Protein AF-A0A958NF93-F1 (afdb_monomer_lite)

Sequence (129 aa):
MGKLIRYLLSDLLRNRIIIASFLLFSLTGWGLFLLESNPEKIIIIMLQLTLLALPLLTMVFGSIYYYNSMDFIVLILSQPIRRTTVIRSFYISLTVAFMLCYLLGIGLPLLSFYPGLASAVLLLSGLFL

Structure (mmCIF, N/CA/C/O backbone):
data_AF-A0A958NF93-F1
#
_entry.id   AF-A0A958NF93-F1
#
loop_
_atom_site.group_PDB
_atom_site.id
_atom_site.type_symbol
_atom_site.label_atom_id
_atom_site.label_alt_id
_atom_site.label_comp_id
_atom_site.label_asym_id
_atom_site.label_entity_id
_atom_site.label_seq_id
_atom_site.pdbx_PDB_ins_code
_atom_site.Cartn_x
_atom_site.Cartn_y
_atom_site.Cartn_z
_atom_site.occupancy
_atom_site.B_iso_or_equiv
_atom_site.auth_seq_id
_atom_site.auth_comp_id
_atom_site.auth_asym_id
_atom_site.auth_atom_id
_atom_site.pdbx_PDB_model_num
ATOM 1 N N . MET A 1 1 ? -17.365 -2.956 11.374 1.00 65.88 1 MET A N 1
ATOM 2 C CA . MET A 1 1 ? -15.949 -3.107 10.965 1.00 65.88 1 MET A CA 1
ATOM 3 C C . MET A 1 1 ? -15.592 -2.107 9.867 1.00 65.88 1 MET A C 1
ATOM 5 O O . MET A 1 1 ? -14.777 -1.236 10.123 1.00 65.88 1 MET A O 1
ATOM 9 N N . GLY A 1 2 ? -16.262 -2.135 8.704 1.00 76.06 2 GLY A N 1
ATOM 10 C CA . GLY A 1 2 ? -15.903 -1.289 7.549 1.00 76.06 2 GLY A CA 1
ATOM 11 C C . GLY A 1 2 ? -15.883 0.228 7.787 1.00 76.06 2 GLY A C 1
ATOM 12 O O . GLY A 1 2 ? -15.010 0.905 7.257 1.00 76.06 2 GLY A O 1
ATOM 13 N N . LYS A 1 3 ? -16.773 0.772 8.633 1.00 81.75 3 LYS A N 1
ATOM 14 C CA . LYS A 1 3 ? -16.736 2.204 8.991 1.00 81.75 3 LYS A CA 1
ATOM 15 C C . LYS A 1 3 ? -15.424 2.582 9.691 1.00 81.75 3 LYS A C 1
ATOM 17 O O . LYS A 1 3 ? -14.804 3.560 9.304 1.00 81.75 3 LYS A O 1
ATOM 22 N N . LEU A 1 4 ? -14.982 1.779 10.663 1.00 85.56 4 LEU A N 1
ATOM 23 C CA . LEU A 1 4 ? -13.765 2.041 11.441 1.00 85.56 4 LEU A CA 1
ATOM 24 C C . LEU A 1 4 ? -12.510 1.956 10.563 1.00 85.56 4 LEU A C 1
ATOM 26 O O . LEU A 1 4 ? -11.667 2.840 10.629 1.00 85.56 4 LEU A O 1
ATOM 30 N N . ILE A 1 5 ? -12.449 0.956 9.676 1.00 86.25 5 ILE A N 1
ATOM 31 C CA . ILE A 1 5 ? -11.380 0.822 8.673 1.00 86.25 5 ILE A CA 1
ATOM 32 C C . ILE A 1 5 ? -11.357 2.039 7.747 1.00 86.25 5 ILE A C 1
ATOM 34 O O . ILE A 1 5 ? -10.306 2.620 7.534 1.00 86.25 5 ILE A O 1
ATOM 38 N N . ARG A 1 6 ? -12.510 2.473 7.223 1.00 86.44 6 ARG A N 1
ATOM 39 C CA . ARG A 1 6 ? -12.575 3.637 6.326 1.00 86.44 6 ARG A CA 1
ATOM 40 C C . ARG A 1 6 ? -12.069 4.915 6.997 1.00 86.44 6 ARG A C 1
ATOM 42 O O . ARG A 1 6 ? -11.365 5.686 6.352 1.00 86.44 6 ARG A O 1
ATOM 49 N N . TYR A 1 7 ? -12.424 5.139 8.262 1.00 86.50 7 TYR A N 1
ATOM 50 C CA . TYR A 1 7 ? -11.932 6.295 9.013 1.00 86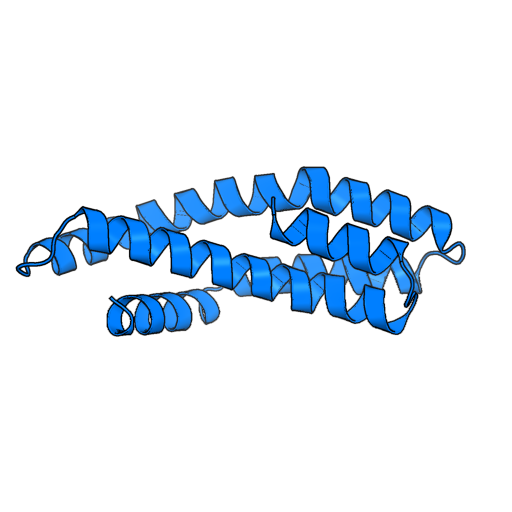.50 7 TYR A CA 1
ATOM 51 C C . TYR A 1 7 ? -10.426 6.210 9.259 1.00 86.50 7 TYR A C 1
ATOM 53 O O . TYR A 1 7 ? -9.721 7.154 8.919 1.00 86.50 7 TYR A O 1
ATOM 61 N N . LEU A 1 8 ? -9.932 5.072 9.756 1.00 86.31 8 LEU A N 1
ATOM 62 C CA . LEU A 1 8 ? -8.500 4.849 9.982 1.00 86.31 8 LEU A CA 1
ATOM 63 C C . LEU A 1 8 ? -7.683 4.983 8.696 1.00 86.31 8 LEU A C 1
ATOM 65 O O . LEU A 1 8 ? -6.634 5.606 8.698 1.00 86.31 8 LEU A O 1
ATOM 69 N N . LEU A 1 9 ? -8.171 4.441 7.583 1.00 87.81 9 LEU A N 1
ATOM 70 C CA . LEU A 1 9 ? -7.499 4.512 6.288 1.00 87.81 9 LEU A CA 1
ATOM 71 C C . LEU A 1 9 ? -7.469 5.952 5.757 1.00 87.81 9 LEU A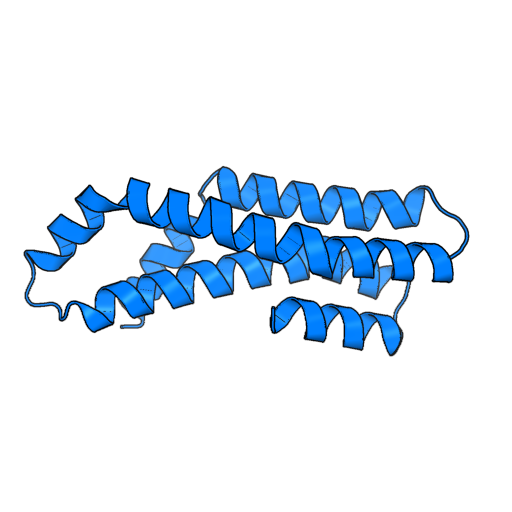 C 1
ATOM 73 O O . LEU A 1 9 ? -6.437 6.410 5.276 1.00 87.81 9 LEU A O 1
ATOM 77 N N . SER A 1 10 ? -8.573 6.696 5.887 1.00 86.44 10 SER A N 1
ATOM 78 C CA . SER A 1 10 ? -8.609 8.113 5.506 1.00 86.44 10 SER A CA 1
ATOM 79 C C . SER A 1 10 ? -7.702 8.984 6.377 1.00 86.44 10 SER A C 1
ATOM 81 O O . SER A 1 10 ? -7.191 9.991 5.886 1.00 86.44 10 SER A O 1
ATOM 83 N N . ASP A 1 11 ? -7.537 8.629 7.649 1.00 85.31 11 ASP A N 1
ATOM 84 C CA . ASP A 1 11 ? -6.598 9.280 8.562 1.00 85.31 11 ASP A CA 1
ATOM 85 C C . ASP A 1 11 ? -5.146 8.949 8.177 1.00 85.31 11 ASP A C 1
ATOM 87 O O . ASP A 1 11 ? -4.335 9.851 7.959 1.00 85.31 11 ASP A O 1
ATOM 91 N N . LEU A 1 12 ? -4.850 7.665 7.941 1.00 86.38 12 LEU A N 1
ATOM 92 C CA . LEU A 1 12 ? -3.550 7.179 7.474 1.00 86.38 12 LEU A CA 1
ATOM 93 C C . LEU A 1 12 ? -3.086 7.889 6.200 1.00 86.38 12 LEU A C 1
ATOM 95 O O . LEU A 1 12 ? -1.951 8.349 6.133 1.00 86.38 12 LEU A O 1
ATOM 99 N N . LEU A 1 13 ? -3.947 8.000 5.187 1.00 83.69 13 LEU A N 1
ATOM 100 C CA . LEU A 1 13 ? -3.576 8.606 3.903 1.00 83.69 13 LEU A CA 1
ATOM 101 C C . LEU A 1 13 ? -3.226 10.099 4.016 1.00 83.69 13 LEU A C 1
ATOM 103 O O . LEU A 1 13 ? -2.541 10.632 3.147 1.00 83.69 13 LEU A O 1
ATOM 107 N N . ARG A 1 14 ? -3.669 10.779 5.079 1.00 85.31 14 ARG A N 1
ATOM 108 C CA . ARG A 1 14 ? -3.286 12.168 5.382 1.00 85.31 14 ARG A CA 1
ATOM 109 C C . ARG A 1 14 ? -2.050 12.257 6.278 1.00 85.31 14 ARG A C 1
ATOM 111 O O . ARG A 1 14 ? -1.527 13.352 6.490 1.00 85.31 14 ARG A O 1
ATOM 118 N N . ASN A 1 15 ? -1.567 11.131 6.800 1.00 88.12 15 ASN A N 1
ATOM 119 C CA . ASN A 1 15 ? -0.401 11.084 7.663 1.00 88.12 15 ASN A CA 1
ATOM 120 C C . ASN A 1 15 ? 0.880 11.351 6.858 1.00 88.12 15 ASN A C 1
ATOM 122 O O . ASN A 1 15 ? 1.158 10.710 5.841 1.00 88.12 15 ASN A O 1
ATOM 126 N N . ARG A 1 16 ? 1.706 12.271 7.367 1.00 85.94 16 ARG A N 1
ATOM 127 C CA . ARG A 1 16 ? 2.988 12.661 6.763 1.00 85.94 16 ARG A CA 1
ATOM 128 C C . ARG A 1 16 ? 3.922 11.474 6.531 1.00 85.94 16 ARG A C 1
ATOM 130 O O . ARG A 1 16 ? 4.641 11.476 5.542 1.00 85.94 16 ARG A O 1
ATOM 137 N N . ILE A 1 17 ? 3.898 10.465 7.401 1.00 85.12 17 ILE A N 1
ATOM 138 C CA . ILE A 1 17 ? 4.762 9.279 7.291 1.00 85.12 17 ILE A CA 1
ATOM 139 C C . ILE A 1 17 ? 4.428 8.464 6.036 1.00 85.12 17 ILE A C 1
ATOM 141 O O . ILE A 1 17 ? 5.320 7.985 5.338 1.00 85.12 17 ILE A O 1
ATOM 145 N N . ILE A 1 18 ? 3.142 8.336 5.718 1.00 87.75 18 ILE A N 1
ATOM 146 C CA . ILE A 1 18 ? 2.673 7.557 4.567 1.00 87.75 18 ILE A CA 1
ATOM 147 C C . ILE A 1 18 ? 2.941 8.309 3.276 1.00 87.75 18 ILE A C 1
ATOM 149 O O . ILE A 1 18 ? 3.444 7.730 2.319 1.00 87.75 18 ILE A O 1
ATOM 153 N N . ILE A 1 19 ? 2.717 9.623 3.288 1.00 88.75 19 ILE A N 1
ATOM 154 C CA . ILE A 1 19 ? 3.086 10.499 2.175 1.00 88.75 19 ILE A CA 1
ATOM 155 C C . ILE A 1 19 ? 4.603 10.444 1.930 1.00 88.75 19 ILE A C 1
ATOM 157 O O . ILE A 1 19 ? 5.031 10.309 0.787 1.00 88.75 19 ILE A O 1
ATOM 161 N N . ALA A 1 20 ? 5.423 10.483 2.985 1.00 90.00 20 ALA A N 1
ATOM 162 C CA . ALA A 1 20 ? 6.875 10.352 2.873 1.00 90.00 20 ALA A CA 1
ATOM 163 C C . ALA A 1 20 ? 7.295 8.979 2.321 1.00 90.00 20 ALA A C 1
ATOM 165 O O . ALA A 1 20 ? 8.170 8.909 1.463 1.00 90.00 20 ALA A O 1
ATOM 166 N N . SER A 1 21 ? 6.639 7.901 2.759 1.00 89.12 21 SER A N 1
ATOM 167 C CA . SER A 1 21 ? 6.877 6.539 2.260 1.00 89.12 21 SER A CA 1
ATOM 168 C C . SER A 1 21 ? 6.542 6.418 0.772 1.00 89.12 21 SER A C 1
ATOM 170 O O . SER A 1 21 ? 7.339 5.901 -0.007 1.00 89.12 21 SER A O 1
ATOM 172 N N . PHE A 1 22 ? 5.391 6.956 0.357 1.00 92.50 22 PHE A N 1
ATOM 173 C CA . PHE A 1 22 ? 4.996 7.030 -1.047 1.00 92.50 22 PHE A CA 1
ATOM 174 C C . PHE A 1 22 ? 6.009 7.818 -1.885 1.00 92.50 22 PHE A C 1
ATOM 176 O O . PHE A 1 22 ? 6.435 7.342 -2.935 1.00 92.50 22 PHE A O 1
ATOM 183 N N . LEU A 1 23 ? 6.436 8.993 -1.413 1.00 93.44 23 LEU A N 1
ATOM 184 C CA . LEU A 1 23 ? 7.433 9.808 -2.108 1.00 93.44 23 LEU A CA 1
ATOM 185 C C . LEU A 1 23 ? 8.775 9.088 -2.237 1.00 93.44 23 LEU A C 1
ATOM 187 O O . LEU A 1 23 ? 9.385 9.154 -3.297 1.00 93.44 23 LEU A O 1
ATOM 191 N N . LEU A 1 24 ? 9.219 8.373 -1.201 1.00 91.75 24 LEU A N 1
ATOM 192 C CA . LEU A 1 24 ? 10.451 7.586 -1.243 1.00 91.75 24 LEU A CA 1
ATOM 193 C C . LEU A 1 24 ? 10.364 6.487 -2.310 1.00 91.75 24 LEU A C 1
ATOM 195 O O . LEU A 1 24 ? 11.262 6.362 -3.145 1.00 91.75 24 LEU A O 1
ATOM 199 N N . PHE A 1 25 ? 9.268 5.727 -2.335 1.00 92.06 25 PHE A N 1
ATOM 200 C CA . PHE A 1 25 ? 9.042 4.695 -3.349 1.00 92.06 25 PHE A CA 1
ATOM 201 C C . PHE A 1 25 ? 8.908 5.270 -4.761 1.00 92.06 25 PHE A C 1
ATOM 203 O O . PHE A 1 25 ? 9.484 4.730 -5.699 1.00 92.06 25 PHE A O 1
ATOM 210 N N . SER A 1 26 ? 8.221 6.401 -4.919 1.00 92.88 26 SER A N 1
ATOM 211 C CA . SER A 1 26 ? 8.101 7.076 -6.211 1.00 92.88 26 SER A CA 1
ATOM 212 C C . SER A 1 26 ? 9.445 7.616 -6.695 1.00 92.88 26 SER A C 1
ATOM 214 O O . SER A 1 26 ? 9.802 7.429 -7.853 1.00 92.88 26 SER A O 1
ATOM 216 N N . LEU A 1 27 ? 10.218 8.270 -5.827 1.00 93.38 27 LEU A N 1
ATOM 217 C CA . LEU A 1 27 ? 11.515 8.834 -6.193 1.00 93.38 27 LEU A CA 1
ATOM 218 C C . LEU A 1 27 ? 12.497 7.736 -6.599 1.00 93.38 27 LEU A C 1
ATOM 220 O O . LEU A 1 27 ? 13.214 7.887 -7.581 1.00 93.38 27 LEU A O 1
ATOM 224 N N . THR A 1 28 ? 12.511 6.625 -5.865 1.00 90.69 28 THR A N 1
ATOM 225 C CA . THR A 1 28 ? 13.376 5.483 -6.185 1.00 90.69 28 THR A CA 1
ATOM 226 C C . THR A 1 28 ? 12.924 4.771 -7.455 1.00 90.69 28 THR A C 1
ATOM 228 O O . THR A 1 28 ? 13.764 4.488 -8.303 1.00 90.69 28 THR A O 1
ATOM 231 N N . GLY A 1 29 ? 11.619 4.548 -7.636 1.00 90.25 29 GLY A N 1
ATOM 232 C CA . GLY A 1 29 ? 11.061 3.957 -8.851 1.00 90.25 29 GLY A CA 1
ATOM 233 C C . GLY A 1 29 ? 11.373 4.794 -10.091 1.00 90.25 29 GLY A C 1
ATOM 234 O O . GLY A 1 29 ? 12.094 4.345 -10.977 1.00 90.25 29 GLY A O 1
ATOM 235 N N . TRP A 1 30 ? 10.889 6.035 -10.142 1.00 91.50 30 TRP A N 1
ATOM 236 C CA . TRP A 1 30 ? 11.112 6.925 -11.287 1.00 91.50 30 TRP A CA 1
ATOM 237 C C . TRP A 1 30 ? 12.588 7.284 -11.471 1.00 91.50 30 TRP A C 1
ATOM 239 O O . TRP A 1 30 ? 13.084 7.284 -12.594 1.00 91.50 30 TRP A O 1
ATOM 249 N N . GLY A 1 31 ? 13.305 7.556 -10.380 1.00 91.94 31 GLY A N 1
ATOM 250 C CA . GLY A 1 31 ? 14.715 7.926 -10.429 1.00 91.94 31 GLY A CA 1
ATOM 251 C C . GLY A 1 31 ? 15.582 6.830 -11.039 1.00 91.94 31 GLY A C 1
ATOM 252 O O . GLY A 1 31 ? 16.389 7.117 -11.916 1.00 91.94 31 GLY A O 1
ATOM 253 N N . LEU A 1 32 ? 15.395 5.568 -10.646 1.00 91.31 32 LEU A N 1
ATOM 254 C CA . LEU A 1 32 ? 16.230 4.480 -11.163 1.00 91.31 32 LEU A CA 1
ATOM 255 C C . LEU A 1 32 ? 16.010 4.221 -12.657 1.00 91.31 32 LEU A C 1
ATOM 257 O O . LEU A 1 32 ? 16.989 4.013 -13.370 1.00 91.31 32 LEU A O 1
ATOM 261 N N . PHE A 1 33 ? 14.770 4.314 -13.148 1.00 89.25 33 PHE A N 1
ATOM 262 C CA . PHE A 1 33 ? 14.488 4.193 -14.585 1.00 89.25 33 PHE A CA 1
ATOM 263 C C . PHE A 1 33 ? 15.007 5.375 -15.416 1.00 89.25 33 PHE A C 1
ATOM 265 O O . PHE A 1 33 ? 15.285 5.203 -16.598 1.00 89.25 33 PHE A O 1
ATOM 272 N N . LEU A 1 34 ? 15.143 6.565 -14.822 1.00 89.38 34 LEU A N 1
ATOM 273 C CA . LEU A 1 34 ? 15.696 7.739 -15.506 1.00 89.38 34 LEU A CA 1
ATOM 274 C C . LEU A 1 34 ? 17.232 7.750 -15.532 1.00 89.38 34 LEU A C 1
ATOM 276 O O . LEU A 1 34 ? 17.815 8.301 -16.463 1.00 89.38 34 LEU A O 1
ATOM 280 N N . LEU A 1 35 ? 17.886 7.199 -14.505 1.00 90.25 35 LEU A N 1
ATOM 281 C CA . LEU A 1 35 ? 19.343 7.258 -14.352 1.00 90.25 35 LEU A CA 1
ATOM 282 C C . LEU A 1 35 ? 20.073 6.091 -15.026 1.00 90.25 35 LEU A C 1
ATOM 284 O O . LEU A 1 35 ? 21.185 6.275 -15.518 1.00 90.25 35 LEU A O 1
ATOM 288 N N . GLU A 1 36 ? 19.496 4.892 -15.013 1.00 91.38 36 GLU A N 1
ATOM 289 C CA . GLU A 1 36 ? 20.162 3.686 -15.501 1.00 91.38 36 GLU A CA 1
ATOM 290 C C . GLU A 1 36 ? 19.623 3.285 -16.882 1.00 91.38 36 GLU A C 1
ATOM 292 O O . GLU A 1 36 ? 18.419 3.255 -17.116 1.00 91.38 36 GLU A O 1
ATOM 297 N N . SER A 1 37 ? 20.519 2.949 -17.812 1.00 84.00 37 SER A N 1
ATOM 298 C CA . SER A 1 37 ? 20.149 2.568 -19.182 1.00 84.00 37 SER A CA 1
ATOM 299 C C . SER A 1 37 ? 19.867 1.074 -19.352 1.00 84.00 37 SER A C 1
ATOM 301 O O . SER A 1 37 ? 19.216 0.684 -20.321 1.00 84.00 37 SER A O 1
ATOM 303 N N . ASN A 1 38 ? 20.350 0.225 -18.434 1.00 89.88 38 ASN A N 1
ATOM 304 C CA . ASN A 1 38 ? 20.145 -1.219 -18.501 1.00 89.88 38 ASN A CA 1
ATOM 305 C C . ASN A 1 38 ? 18.918 -1.652 -17.666 1.00 89.88 38 ASN A C 1
ATOM 307 O O . ASN A 1 38 ? 18.977 -1.609 -16.431 1.00 89.88 38 ASN A O 1
ATOM 311 N N . PRO A 1 39 ? 17.835 -2.138 -18.306 1.00 83.94 39 PRO A N 1
ATOM 312 C CA . PRO A 1 39 ? 16.605 -2.519 -17.614 1.00 83.94 39 PRO A CA 1
ATOM 313 C C . PRO A 1 39 ? 16.776 -3.719 -16.673 1.00 83.94 39 PRO A C 1
ATOM 315 O O . PRO A 1 39 ? 16.142 -3.763 -15.621 1.00 83.94 39 PRO A O 1
ATOM 318 N N . GLU A 1 40 ? 17.653 -4.675 -16.991 1.00 87.12 40 GLU A N 1
ATOM 319 C CA . GLU A 1 40 ? 17.853 -5.871 -16.158 1.00 87.12 40 GLU A CA 1
ATOM 320 C C . GLU A 1 40 ? 18.457 -5.507 -14.800 1.00 87.12 40 GLU A C 1
ATOM 322 O O . GLU A 1 40 ? 18.031 -5.996 -13.752 1.00 87.12 40 GLU A O 1
ATOM 327 N N . LYS A 1 41 ? 19.407 -4.568 -14.808 1.00 90.38 41 LYS A N 1
ATOM 328 C CA . LYS A 1 41 ? 20.034 -4.056 -13.590 1.00 90.38 41 LYS A CA 1
ATOM 329 C C . LYS A 1 41 ? 19.031 -3.292 -12.722 1.00 90.38 41 LYS A C 1
ATOM 331 O O . LYS A 1 41 ? 19.041 -3.460 -11.504 1.00 90.38 41 LYS A O 1
ATOM 336 N N . ILE A 1 42 ? 18.132 -2.515 -13.333 1.00 91.38 42 ILE A N 1
ATOM 337 C CA . ILE A 1 42 ? 17.069 -1.797 -12.611 1.00 91.38 42 ILE A CA 1
ATOM 338 C C . ILE A 1 42 ? 16.146 -2.778 -11.881 1.00 91.38 42 ILE A C 1
ATOM 340 O O . ILE A 1 42 ? 15.847 -2.571 -10.706 1.00 91.38 42 ILE A O 1
ATOM 344 N N . ILE A 1 43 ? 15.731 -3.867 -12.537 1.00 89.94 43 ILE A N 1
ATOM 345 C CA . ILE A 1 43 ? 14.847 -4.879 -11.933 1.00 89.94 43 ILE A CA 1
ATOM 346 C C . ILE A 1 43 ? 15.512 -5.533 -10.719 1.00 89.94 43 ILE A C 1
ATOM 348 O O . ILE A 1 43 ? 14.864 -5.702 -9.687 1.00 89.94 43 ILE A O 1
ATOM 352 N N . ILE A 1 44 ? 16.805 -5.856 -10.806 1.00 91.81 44 ILE A N 1
ATOM 353 C CA . ILE A 1 44 ? 17.557 -6.440 -9.685 1.00 91.81 44 ILE A CA 1
ATOM 354 C C . ILE A 1 44 ? 17.621 -5.464 -8.502 1.00 91.81 44 ILE A C 1
ATOM 356 O O . ILE A 1 44 ? 17.380 -5.863 -7.362 1.00 91.81 44 ILE A O 1
ATOM 360 N N . ILE A 1 45 ? 17.894 -4.181 -8.754 1.00 92.44 45 ILE A N 1
ATOM 361 C CA . ILE A 1 45 ? 17.938 -3.154 -7.701 1.00 92.44 45 ILE A CA 1
ATOM 362 C C . ILE A 1 45 ? 16.547 -2.961 -7.074 1.00 92.44 45 ILE A C 1
ATOM 364 O O . ILE A 1 45 ? 16.420 -2.911 -5.851 1.00 92.44 45 ILE A O 1
ATOM 368 N N . MET A 1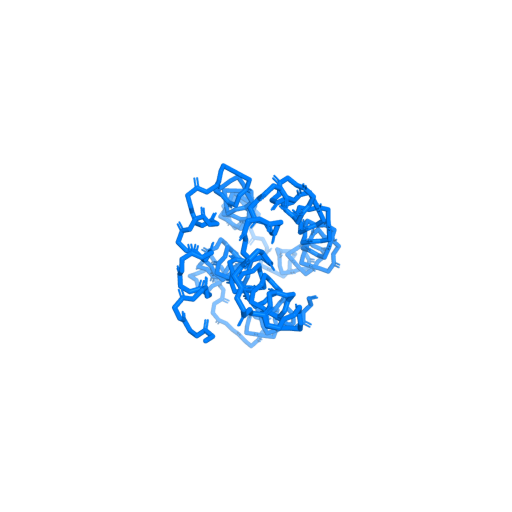 46 ? 15.489 -2.910 -7.888 1.00 90.75 46 MET A N 1
ATOM 369 C CA . MET A 1 46 ? 14.098 -2.813 -7.426 1.00 90.75 46 MET A CA 1
ATOM 370 C C . MET A 1 46 ? 13.678 -4.017 -6.581 1.00 90.75 46 MET A C 1
ATOM 372 O O . MET A 1 46 ? 12.968 -3.859 -5.585 1.00 90.75 46 MET A O 1
ATOM 376 N N . LEU A 1 47 ? 14.129 -5.216 -6.950 1.00 92.12 47 LEU A N 1
ATOM 377 C CA . LEU A 1 47 ? 13.885 -6.433 -6.185 1.00 92.12 47 LEU A CA 1
ATOM 378 C C . LEU A 1 47 ? 14.541 -6.337 -4.806 1.00 92.12 47 LEU A C 1
ATOM 380 O O . LEU A 1 47 ? 13.876 -6.563 -3.799 1.00 92.12 47 LEU A O 1
ATOM 384 N N . GLN A 1 48 ? 15.819 -5.954 -4.745 1.00 92.12 48 GLN A N 1
ATOM 385 C CA . GLN A 1 48 ? 16.536 -5.781 -3.477 1.00 92.12 48 GLN A CA 1
ATOM 386 C C . GLN A 1 48 ? 15.872 -4.722 -2.591 1.00 92.12 48 GLN A C 1
ATOM 388 O O . GLN A 1 48 ? 15.694 -4.941 -1.393 1.00 92.12 48 GLN A O 1
ATOM 393 N N . LEU A 1 49 ? 15.449 -3.603 -3.185 1.00 91.50 49 LEU A N 1
ATOM 394 C CA . LEU A 1 49 ? 14.726 -2.549 -2.481 1.00 91.50 49 LEU A CA 1
ATOM 395 C C . LEU A 1 49 ? 13.391 -3.065 -1.931 1.00 91.50 49 LEU A C 1
ATOM 397 O O . LEU A 1 49 ? 13.081 -2.829 -0.767 1.00 91.50 49 LEU A O 1
ATOM 401 N N . THR A 1 50 ? 12.626 -3.814 -2.725 1.00 91.94 50 THR A N 1
ATOM 402 C CA . THR A 1 50 ? 11.346 -4.388 -2.285 1.00 91.94 50 THR A CA 1
ATOM 403 C C . THR A 1 50 ? 11.550 -5.411 -1.162 1.00 91.94 50 THR A C 1
ATOM 405 O O . THR A 1 50 ? 10.838 -5.366 -0.168 1.00 91.94 50 THR A O 1
ATOM 408 N N . LEU A 1 51 ? 12.539 -6.301 -1.266 1.00 91.56 51 LEU A N 1
ATOM 409 C CA . LEU A 1 51 ? 12.765 -7.358 -0.273 1.00 91.56 51 LEU A CA 1
ATOM 410 C C . LEU A 1 51 ? 13.302 -6.837 1.066 1.00 91.56 51 LEU A C 1
ATOM 412 O O . LEU A 1 51 ? 12.977 -7.400 2.106 1.00 91.56 51 LEU A O 1
ATOM 416 N N . LEU A 1 52 ? 14.137 -5.794 1.054 1.00 90.75 52 LEU A N 1
ATOM 417 C CA . LEU A 1 52 ? 14.741 -5.253 2.275 1.00 90.75 52 LEU A CA 1
ATOM 418 C C . LEU A 1 52 ? 13.994 -4.027 2.796 1.00 90.75 52 LEU A C 1
ATOM 420 O O . LEU A 1 52 ? 13.580 -3.999 3.954 1.00 90.75 52 LEU A O 1
ATOM 424 N N . ALA A 1 53 ? 13.827 -2.998 1.965 1.00 89.19 53 ALA A N 1
ATOM 425 C CA . ALA A 1 53 ? 13.331 -1.710 2.431 1.00 89.19 53 ALA A CA 1
ATOM 426 C C . ALA A 1 53 ? 11.836 -1.749 2.754 1.00 89.19 53 ALA A C 1
ATOM 428 O O . ALA A 1 53 ? 11.440 -1.172 3.763 1.00 89.19 53 ALA A O 1
ATOM 429 N N . LEU A 1 54 ? 11.011 -2.432 1.949 1.00 91.62 54 LEU A N 1
ATOM 430 C CA . LEU A 1 54 ? 9.560 -2.479 2.168 1.00 91.62 54 LEU A CA 1
ATOM 431 C C . LEU A 1 54 ? 9.190 -3.070 3.545 1.00 91.62 54 LEU A C 1
ATOM 433 O O . LEU A 1 54 ? 8.545 -2.350 4.308 1.00 91.62 54 LEU A O 1
ATOM 437 N N . PRO A 1 55 ? 9.622 -4.291 3.931 1.00 91.69 55 PRO A N 1
ATOM 438 C CA . PRO A 1 55 ? 9.267 -4.856 5.235 1.00 91.69 55 PRO A CA 1
ATOM 439 C C . PRO A 1 55 ? 9.849 -4.069 6.416 1.00 91.69 55 PRO A C 1
ATOM 441 O O . PRO A 1 55 ? 9.203 -3.944 7.456 1.00 91.69 55 PRO A O 1
ATOM 444 N N . LEU A 1 56 ? 11.042 -3.481 6.269 1.00 91.88 56 LEU A N 1
ATOM 445 C CA . LEU A 1 56 ? 11.597 -2.594 7.297 1.00 91.88 56 LEU A CA 1
ATOM 446 C C . LEU A 1 56 ? 10.709 -1.360 7.500 1.00 91.88 56 LEU A C 1
ATOM 448 O O . LEU A 1 56 ? 10.400 -0.992 8.635 1.00 91.88 56 LEU A O 1
ATOM 452 N N . LEU A 1 57 ? 10.264 -0.742 6.403 1.00 90.94 57 LEU A N 1
ATOM 453 C CA . LEU A 1 57 ? 9.420 0.447 6.427 1.00 90.94 57 LEU A CA 1
ATOM 454 C C . LEU A 1 57 ? 8.059 0.155 7.068 1.00 90.94 57 LEU A C 1
ATOM 456 O O . LEU A 1 57 ? 7.614 0.901 7.943 1.00 90.94 57 LEU A O 1
ATOM 460 N N . THR A 1 58 ? 7.417 -0.945 6.665 1.00 91.19 58 THR A N 1
ATOM 461 C CA . THR A 1 58 ? 6.104 -1.338 7.190 1.00 91.19 58 THR A CA 1
ATOM 462 C C . THR A 1 58 ? 6.176 -1.726 8.665 1.00 91.19 58 THR A C 1
ATOM 464 O O . THR A 1 58 ? 5.302 -1.327 9.435 1.00 91.19 58 THR A O 1
ATOM 467 N N . MET A 1 59 ? 7.230 -2.426 9.099 1.00 92.00 59 MET A N 1
ATOM 468 C CA . MET A 1 59 ? 7.415 -2.815 10.500 1.00 92.00 59 MET A CA 1
ATOM 469 C C . MET A 1 59 ? 7.646 -1.599 11.408 1.00 92.00 59 MET A C 1
ATOM 471 O O . MET A 1 59 ? 6.956 -1.425 12.420 1.00 92.00 59 MET A O 1
ATOM 475 N N . VAL A 1 60 ? 8.591 -0.727 11.043 1.00 92.44 60 VAL A N 1
ATOM 476 C CA . VAL A 1 60 ? 8.942 0.447 11.853 1.00 92.44 60 VAL A CA 1
ATOM 477 C C . VAL A 1 60 ? 7.778 1.431 11.89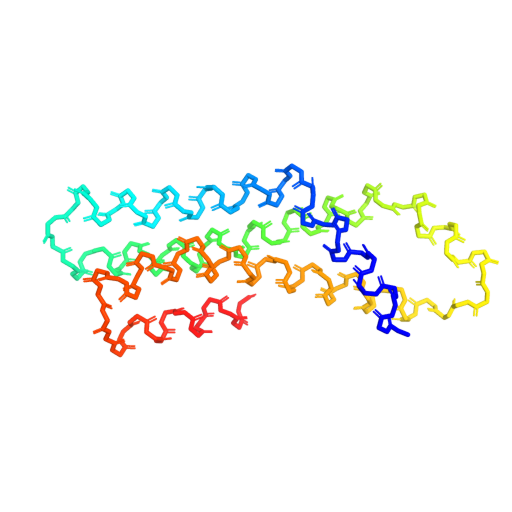8 1.00 92.44 60 VAL A C 1
ATOM 479 O O . VAL A 1 60 ? 7.314 1.785 12.980 1.00 92.44 60 VAL A O 1
ATOM 482 N N . PHE A 1 61 ? 7.230 1.839 10.754 1.00 87.56 61 PHE A N 1
ATOM 483 C CA . PHE A 1 61 ? 6.144 2.819 10.761 1.00 87.56 61 PHE A CA 1
ATOM 484 C C . PHE A 1 61 ? 4.812 2.249 11.229 1.00 87.56 61 PHE A C 1
ATOM 486 O O . PHE A 1 61 ? 4.040 2.975 11.855 1.00 87.56 61 PHE A O 1
ATOM 493 N N . GLY A 1 62 ? 4.548 0.965 10.986 1.00 89.31 62 GLY A N 1
ATOM 494 C CA . GLY A 1 62 ? 3.364 0.304 11.521 1.00 89.31 62 GLY A CA 1
ATOM 495 C C . GLY A 1 62 ? 3.358 0.296 13.046 1.00 89.31 62 GLY A C 1
ATOM 496 O O . GLY A 1 62 ? 2.345 0.647 13.655 1.00 89.31 62 GLY A O 1
ATOM 497 N N . SER A 1 63 ? 4.501 -0.012 13.668 1.00 91.75 63 SER A N 1
ATOM 498 C CA . SER A 1 63 ? 4.631 0.049 15.127 1.00 91.75 63 SER A CA 1
ATOM 499 C C . SER A 1 63 ? 4.497 1.481 15.657 1.00 91.75 63 SER A C 1
ATOM 501 O O . SER A 1 63 ? 3.694 1.716 16.559 1.00 91.75 63 SER A O 1
ATOM 503 N N . ILE A 1 64 ? 5.183 2.458 15.051 1.00 90.62 64 ILE A N 1
ATOM 504 C CA . ILE A 1 64 ? 5.085 3.875 15.441 1.00 90.62 64 ILE A CA 1
ATOM 505 C C . ILE A 1 64 ? 3.637 4.374 15.362 1.00 90.62 64 ILE A C 1
ATOM 507 O O . ILE A 1 64 ? 3.153 4.999 16.304 1.00 90.62 64 ILE A O 1
ATOM 511 N N . TYR A 1 65 ? 2.921 4.086 14.269 1.00 89.19 65 TYR A N 1
ATOM 512 C CA . TYR A 1 65 ? 1.530 4.516 14.110 1.00 89.19 65 TYR A CA 1
ATOM 513 C C . TYR A 1 65 ? 0.616 3.895 15.171 1.00 89.19 65 TYR A C 1
ATOM 515 O O . TYR A 1 65 ? -0.234 4.587 15.736 1.00 89.19 65 TYR A O 1
ATOM 523 N N . TYR A 1 66 ? 0.811 2.610 15.476 1.00 89.69 66 TYR A N 1
ATOM 524 C CA . TYR A 1 66 ? 0.042 1.925 16.509 1.00 89.69 66 TYR A CA 1
ATOM 525 C C . TYR A 1 66 ? 0.244 2.561 17.892 1.00 89.69 66 TYR A C 1
ATOM 527 O O . TYR A 1 66 ? -0.736 2.852 18.577 1.00 89.69 66 TYR A O 1
ATOM 535 N N . TYR A 1 67 ? 1.492 2.839 18.281 1.00 91.38 67 TYR A N 1
ATOM 536 C CA . TYR A 1 67 ? 1.790 3.457 19.577 1.00 91.38 67 TYR A CA 1
ATOM 537 C C . TYR A 1 67 ? 1.337 4.917 19.664 1.00 91.38 67 TYR A C 1
ATOM 539 O O . TYR A 1 67 ? 0.774 5.313 20.681 1.00 91.38 67 TYR A O 1
ATOM 547 N N . ASN A 1 68 ? 1.487 5.698 18.593 1.00 89.50 68 ASN A N 1
ATOM 548 C CA . ASN A 1 68 ? 0.989 7.077 18.554 1.00 89.50 68 ASN A CA 1
ATOM 549 C C . ASN A 1 68 ? -0.544 7.160 18.621 1.00 89.50 68 ASN A C 1
ATOM 551 O O . ASN A 1 68 ? -1.086 8.182 19.027 1.00 89.50 68 ASN A O 1
ATOM 555 N N . SER A 1 69 ? -1.247 6.090 18.246 1.00 88.31 69 SER A N 1
ATOM 556 C CA . SER A 1 69 ? -2.713 6.031 18.269 1.00 88.31 69 SER A CA 1
ATOM 557 C C . SER A 1 69 ? -3.281 5.486 19.585 1.00 88.31 69 SER A C 1
ATOM 559 O O . SER A 1 69 ? -4.477 5.197 19.650 1.00 88.31 69 SER A O 1
ATOM 561 N N . MET A 1 70 ? -2.465 5.320 20.633 1.00 90.81 70 MET A N 1
ATOM 562 C CA . MET A 1 70 ? -2.902 4.706 21.895 1.00 90.81 70 MET A CA 1
ATOM 563 C C . MET A 1 70 ? -4.088 5.427 22.538 1.00 90.81 70 MET A C 1
ATOM 565 O O . MET A 1 70 ? -5.064 4.767 22.895 1.00 90.81 70 MET A O 1
ATOM 569 N N . ASP A 1 71 ? -4.070 6.758 22.608 1.00 90.25 71 ASP A N 1
ATOM 570 C CA . ASP A 1 71 ? -5.176 7.531 23.191 1.00 90.25 71 ASP A CA 1
ATOM 571 C C . ASP A 1 71 ? -6.489 7.304 22.427 1.00 90.25 71 ASP A C 1
ATOM 573 O O . ASP A 1 71 ? -7.551 7.096 23.016 1.00 90.25 71 ASP A O 1
ATOM 577 N N . PHE A 1 72 ? -6.414 7.240 21.096 1.00 88.06 72 PHE A N 1
ATOM 578 C CA . PHE A 1 72 ? -7.563 6.933 20.247 1.00 88.06 72 PHE A CA 1
ATOM 579 C C . PHE A 1 72 ? -8.062 5.492 20.436 1.00 88.06 72 PHE A C 1
ATOM 581 O O . PHE A 1 72 ? -9.271 5.254 20.497 1.00 88.06 72 PHE A O 1
ATOM 588 N N . ILE A 1 73 ? -7.153 4.522 20.583 1.00 89.88 73 ILE A N 1
ATOM 589 C CA . ILE A 1 73 ? -7.498 3.123 20.874 1.00 89.88 73 ILE A CA 1
ATOM 590 C C . ILE A 1 73 ? -8.234 3.020 22.216 1.00 89.88 73 ILE A C 1
ATOM 592 O O . ILE A 1 73 ? -9.254 2.331 22.300 1.00 89.88 73 ILE A O 1
ATOM 596 N N . VAL A 1 74 ? -7.761 3.723 23.250 1.00 91.31 74 VAL A N 1
ATOM 597 C CA . VAL A 1 74 ? -8.406 3.770 24.572 1.00 91.31 74 VAL A CA 1
ATOM 598 C C . VAL A 1 74 ? -9.808 4.373 24.473 1.00 91.31 74 VAL A C 1
ATOM 600 O O . VAL A 1 74 ? -10.757 3.797 25.009 1.00 91.31 74 VAL A O 1
ATOM 603 N N . LEU A 1 75 ? -9.976 5.466 23.721 1.00 91.81 75 LEU A N 1
ATOM 604 C CA . LEU A 1 75 ? -11.287 6.074 23.482 1.00 91.81 75 LEU A CA 1
ATOM 605 C C . LEU A 1 75 ? -12.257 5.109 22.784 1.00 91.81 75 LEU A C 1
ATOM 607 O O . LEU A 1 75 ? -13.402 4.984 23.214 1.00 91.81 75 LEU A O 1
ATOM 611 N N . ILE A 1 76 ? -11.818 4.368 21.762 1.00 90.69 76 ILE A N 1
ATOM 612 C CA . ILE A 1 76 ? -12.657 3.352 21.099 1.00 90.69 76 ILE A CA 1
ATOM 613 C C . ILE A 1 76 ? -13.053 2.232 22.065 1.00 90.69 76 ILE A C 1
ATOM 615 O O . ILE A 1 76 ? -14.181 1.748 22.013 1.00 90.69 76 ILE A O 1
ATOM 619 N N . LEU A 1 77 ? -12.144 1.807 22.941 1.00 90.50 77 LEU A N 1
ATOM 620 C CA . LEU A 1 77 ? -12.398 0.726 23.897 1.00 90.50 77 LEU A CA 1
ATOM 621 C C . LEU A 1 77 ? -13.315 1.128 25.057 1.00 90.50 77 LEU A C 1
ATOM 623 O O . LEU A 1 77 ? -13.850 0.242 25.721 1.00 90.50 77 LEU A O 1
ATOM 627 N N . SER A 1 78 ? -13.522 2.428 25.284 1.00 92.94 78 SER A N 1
ATOM 628 C CA . SER A 1 78 ? -14.574 2.919 26.187 1.00 92.94 78 SER A CA 1
ATOM 629 C C . SER A 1 78 ? -15.980 2.662 25.631 1.00 92.94 78 SER A C 1
ATOM 631 O O . SER A 1 78 ? -16.948 2.558 26.382 1.00 92.94 78 SER A O 1
ATOM 633 N N . GLN A 1 79 ? -16.091 2.508 24.309 1.00 90.12 79 GLN A N 1
ATOM 634 C CA . GLN A 1 79 ? -17.313 2.092 23.636 1.00 90.12 79 GLN A CA 1
ATOM 635 C C . GLN A 1 79 ? -17.401 0.555 23.631 1.00 90.12 79 GLN A C 1
ATOM 637 O O . GLN A 1 79 ? -16.374 -0.121 23.700 1.00 90.12 79 GLN A O 1
ATOM 642 N N . PRO A 1 80 ? -18.604 -0.039 23.514 1.00 90.62 80 PRO A N 1
ATOM 643 C CA . PRO A 1 80 ? -18.801 -1.492 23.538 1.00 90.62 80 PRO A CA 1
ATOM 644 C C . PRO A 1 80 ? -18.313 -2.172 22.241 1.00 90.62 80 PRO A C 1
ATOM 646 O O . PRO A 1 80 ? -19.081 -2.753 21.474 1.00 90.62 80 PRO A O 1
ATOM 649 N N . ILE A 1 81 ? -17.008 -2.098 21.972 1.00 89.31 81 ILE A N 1
ATOM 650 C CA . ILE A 1 81 ? -16.333 -2.619 20.785 1.00 89.31 81 ILE A CA 1
ATOM 651 C C . ILE A 1 81 ? -15.313 -3.669 21.231 1.00 89.31 81 ILE A C 1
ATOM 653 O O . ILE A 1 81 ? -14.477 -3.446 22.103 1.00 89.31 81 ILE A O 1
ATOM 657 N N . ARG A 1 82 ? -15.355 -4.852 20.608 1.00 90.69 82 ARG A N 1
ATOM 658 C CA . ARG A 1 82 ? -14.418 -5.944 20.923 1.00 90.69 82 ARG A CA 1
ATOM 659 C C . ARG A 1 82 ? -12.982 -5.550 20.556 1.00 90.69 82 ARG A C 1
ATOM 661 O O . ARG A 1 82 ? -12.748 -5.094 19.440 1.00 90.69 82 ARG A O 1
ATOM 668 N N . ARG A 1 83 ? -12.007 -5.843 21.425 1.00 89.88 83 ARG A N 1
ATOM 669 C CA . ARG A 1 83 ? -10.568 -5.579 21.188 1.00 89.88 83 ARG A CA 1
ATOM 670 C C . ARG A 1 83 ? -10.049 -6.146 19.861 1.00 89.88 83 ARG A C 1
ATOM 672 O O . ARG A 1 83 ? -9.318 -5.473 19.142 1.00 89.88 83 ARG A O 1
ATOM 679 N N . THR A 1 84 ? -10.484 -7.351 19.494 1.00 90.38 84 THR A N 1
ATOM 680 C CA . THR A 1 84 ? -10.102 -8.009 18.232 1.00 90.38 84 THR A CA 1
ATOM 681 C C . THR A 1 84 ? -10.531 -7.221 16.993 1.00 90.38 84 THR A C 1
ATOM 683 O O . THR A 1 84 ? -9.816 -7.213 15.996 1.00 90.38 84 THR A O 1
ATOM 686 N N . THR A 1 85 ? -11.665 -6.517 17.060 1.00 90.38 85 THR A N 1
ATOM 687 C CA . THR A 1 85 ? -12.151 -5.622 15.999 1.00 90.38 85 THR A CA 1
ATOM 688 C C . THR A 1 85 ? -11.199 -4.458 15.776 1.00 90.38 85 THR A C 1
ATOM 690 O O . THR A 1 85 ? -10.910 -4.119 14.630 1.00 90.38 85 THR A O 1
ATOM 693 N N . VAL A 1 86 ? -10.722 -3.847 16.863 1.00 91.19 86 VAL A N 1
ATOM 694 C CA . VAL A 1 86 ? -9.841 -2.675 16.813 1.00 91.19 86 VAL A CA 1
ATOM 695 C C . VAL A 1 86 ? -8.508 -3.071 16.190 1.00 91.19 86 VAL A C 1
ATOM 697 O O . VAL A 1 86 ? -8.134 -2.517 15.162 1.00 91.19 86 VAL A O 1
ATOM 700 N N . ILE A 1 87 ? -7.869 -4.118 16.721 1.00 90.25 87 ILE A N 1
ATOM 701 C CA . ILE A 1 87 ? -6.570 -4.606 16.233 1.00 90.25 87 ILE A CA 1
ATOM 702 C C . ILE A 1 87 ? -6.647 -4.995 14.751 1.00 90.25 87 ILE A C 1
ATOM 704 O O . ILE A 1 87 ? -5.821 -4.554 13.956 1.00 90.25 87 ILE A O 1
ATOM 708 N N . ARG A 1 88 ? -7.675 -5.757 14.345 1.00 91.81 88 ARG A N 1
ATOM 709 C CA . ARG A 1 88 ? -7.863 -6.124 12.930 1.00 91.81 88 ARG A CA 1
ATOM 710 C C . ARG A 1 88 ? -8.075 -4.907 12.036 1.00 91.81 88 ARG A C 1
ATOM 712 O O . ARG A 1 88 ? -7.582 -4.893 10.915 1.00 91.81 88 ARG A O 1
ATOM 719 N N . SER A 1 89 ? -8.800 -3.896 12.510 1.00 92.00 89 SER A N 1
ATOM 720 C CA . SER A 1 89 ? -9.059 -2.696 11.712 1.00 92.00 89 SER A CA 1
ATOM 721 C C . SER A 1 89 ? -7.796 -1.861 11.512 1.00 92.00 89 SER A C 1
ATOM 723 O O . SER A 1 89 ? -7.570 -1.390 10.402 1.00 92.00 89 SER A O 1
ATOM 725 N N . PHE A 1 90 ? -6.957 -1.724 12.544 1.00 90.75 90 PHE A N 1
ATOM 726 C CA . PHE A 1 90 ? -5.645 -1.083 12.422 1.00 90.75 90 PHE A CA 1
ATOM 727 C C . PHE A 1 90 ? -4.745 -1.837 11.450 1.00 90.75 90 PHE A C 1
ATOM 729 O O . PHE A 1 90 ? -4.228 -1.226 10.521 1.00 90.75 90 PHE A O 1
ATOM 736 N N . TYR A 1 91 ? -4.631 -3.157 11.618 1.00 91.19 91 TYR A N 1
ATOM 737 C CA . TYR A 1 91 ? -3.825 -4.003 10.743 1.00 91.19 91 TYR A CA 1
ATOM 738 C C . TYR A 1 91 ? -4.239 -3.854 9.273 1.00 91.19 91 TYR A C 1
ATOM 740 O O . TYR A 1 91 ? -3.423 -3.470 8.447 1.00 91.19 91 TYR A O 1
ATOM 748 N N . ILE A 1 92 ? -5.528 -4.036 8.960 1.00 92.88 92 ILE A N 1
ATOM 749 C CA . ILE A 1 92 ? -6.036 -3.906 7.584 1.00 92.88 92 ILE A CA 1
ATOM 750 C C . ILE A 1 92 ? -5.788 -2.499 7.027 1.00 92.88 92 ILE A C 1
ATOM 752 O O . ILE A 1 92 ? -5.382 -2.363 5.877 1.00 92.88 92 ILE A O 1
ATOM 756 N N . SER A 1 93 ? -6.021 -1.450 7.821 1.00 91.94 93 SER A N 1
ATOM 757 C CA . SER A 1 93 ? -5.844 -0.068 7.352 1.00 91.94 93 SER A CA 1
ATOM 758 C C . SER A 1 93 ? -4.379 0.231 7.022 1.00 91.94 93 SER A C 1
ATOM 760 O O . SER A 1 93 ? -4.101 0.814 5.977 1.00 91.94 93 SER A O 1
ATOM 762 N N . LEU A 1 94 ? -3.454 -0.217 7.877 1.00 91.75 94 LEU A N 1
ATOM 763 C CA . LEU A 1 94 ? -2.008 -0.106 7.675 1.00 91.75 94 LEU A CA 1
ATOM 764 C C . LEU A 1 94 ? -1.540 -0.878 6.443 1.00 91.75 94 LEU A C 1
ATOM 766 O O . LEU A 1 94 ? -0.883 -0.296 5.581 1.00 91.75 94 LEU A O 1
ATOM 770 N N . THR A 1 95 ? -1.915 -2.154 6.328 1.00 92.06 95 THR A N 1
ATOM 771 C CA . THR A 1 95 ? -1.536 -2.994 5.186 1.00 92.06 95 THR A CA 1
ATOM 772 C C . THR A 1 95 ? -2.026 -2.386 3.877 1.00 92.06 95 THR A C 1
ATOM 774 O O . THR A 1 95 ? -1.241 -2.222 2.948 1.00 92.06 95 THR A O 1
ATOM 777 N N . VAL A 1 96 ? -3.297 -1.9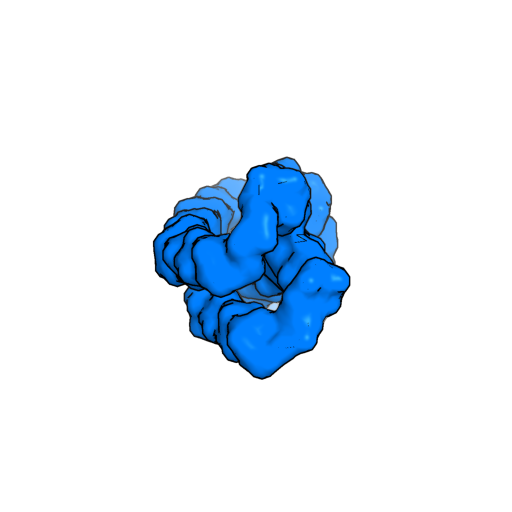74 3.807 1.00 93.12 96 VAL A N 1
ATOM 778 C CA . VAL A 1 96 ? -3.855 -1.374 2.586 1.00 93.12 96 VAL A CA 1
ATOM 779 C C . VAL A 1 96 ? -3.152 -0.062 2.237 1.00 93.12 96 VAL A C 1
ATOM 781 O O . VAL A 1 96 ? -2.860 0.177 1.069 1.00 93.12 96 VAL A O 1
ATOM 784 N N . ALA A 1 97 ? -2.837 0.785 3.217 1.00 92.94 97 ALA A N 1
ATOM 785 C CA . ALA A 1 97 ? -2.150 2.044 2.946 1.00 92.94 97 ALA A CA 1
ATOM 786 C C . ALA A 1 97 ? -0.725 1.841 2.406 1.00 92.94 97 ALA A C 1
ATOM 788 O O . ALA A 1 97 ? -0.339 2.512 1.447 1.00 92.94 97 ALA A O 1
ATOM 789 N N . PHE A 1 98 ? 0.042 0.903 2.969 1.00 91.69 98 PHE A N 1
ATOM 790 C CA . PHE A 1 98 ? 1.382 0.588 2.466 1.00 91.69 98 PHE A CA 1
ATOM 791 C C . PHE A 1 98 ? 1.347 -0.111 1.105 1.00 91.69 98 PHE A C 1
ATOM 793 O O . PHE A 1 98 ? 2.131 0.259 0.232 1.00 91.69 98 PHE A O 1
ATOM 800 N N . MET A 1 99 ? 0.398 -1.026 0.874 1.00 93.50 99 MET A N 1
ATOM 801 C CA . MET A 1 99 ? 0.173 -1.617 -0.451 1.00 93.50 99 MET A CA 1
ATOM 802 C C . MET A 1 99 ? -0.123 -0.543 -1.500 1.00 93.50 99 MET A C 1
ATOM 804 O O . MET A 1 99 ? 0.449 -0.575 -2.586 1.00 93.50 99 MET A O 1
ATOM 808 N N . LEU A 1 100 ? -0.973 0.438 -1.178 1.00 93.19 100 LEU A N 1
ATOM 809 C CA . LEU A 1 100 ? -1.260 1.559 -2.075 1.00 93.19 100 LEU A CA 1
ATOM 810 C C . LEU A 1 100 ? -0.014 2.411 -2.336 1.00 93.19 100 LEU A C 1
ATOM 812 O O . LEU A 1 100 ? 0.236 2.774 -3.482 1.00 93.19 100 LEU A O 1
ATOM 816 N N . CYS A 1 101 ? 0.792 2.697 -1.311 1.00 92.56 101 CYS A N 1
ATOM 817 C CA . CYS A 1 101 ? 2.044 3.435 -1.489 1.00 92.56 101 CYS A CA 1
ATOM 818 C C . CYS A 1 101 ? 3.020 2.699 -2.407 1.00 92.56 101 CYS A C 1
ATOM 820 O O . CYS A 1 101 ? 3.635 3.321 -3.267 1.00 92.56 101 CYS A O 1
ATOM 822 N N . TYR A 1 102 ? 3.151 1.386 -2.239 1.00 92.88 102 TYR A N 1
ATOM 823 C CA . TYR A 1 102 ? 4.027 0.557 -3.054 1.00 92.88 102 TYR A CA 1
ATOM 824 C C . TYR A 1 102 ? 3.533 0.450 -4.505 1.00 92.88 102 TYR A C 1
ATOM 826 O O . TYR A 1 102 ? 4.292 0.709 -5.440 1.00 92.88 102 TYR A O 1
ATOM 834 N N . LEU A 1 103 ? 2.243 0.157 -4.703 1.00 93.56 103 LEU A N 1
ATOM 835 C CA . LEU A 1 103 ? 1.632 0.058 -6.032 1.00 93.56 103 LEU A CA 1
ATOM 836 C C . LEU A 1 103 ? 1.701 1.373 -6.803 1.00 93.56 103 LEU A C 1
ATOM 838 O O . LEU A 1 103 ? 2.012 1.376 -7.990 1.00 93.56 103 LEU A O 1
ATOM 842 N N . LEU A 1 104 ? 1.417 2.493 -6.143 1.00 92.75 104 LEU A N 1
ATOM 843 C CA . LEU A 1 104 ? 1.458 3.792 -6.801 1.00 92.75 104 LEU A CA 1
ATOM 844 C C . LEU A 1 104 ? 2.898 4.294 -6.963 1.00 92.75 104 LEU A C 1
ATOM 846 O O . LEU A 1 104 ? 3.219 4.891 -7.983 1.00 92.75 104 LEU A O 1
ATOM 850 N N . GLY A 1 105 ? 3.771 4.066 -5.982 1.00 91.81 105 GLY A N 1
ATOM 851 C CA . GLY A 1 105 ? 5.140 4.580 -5.994 1.00 91.81 105 GLY A CA 1
ATOM 852 C C . GLY A 1 105 ? 6.054 3.805 -6.939 1.00 91.81 105 GLY A C 1
ATOM 853 O O . GLY A 1 105 ? 6.644 4.390 -7.840 1.00 91.81 105 GLY A O 1
ATOM 854 N N . ILE A 1 106 ? 6.152 2.488 -6.750 1.00 92.19 106 ILE A N 1
ATOM 855 C CA . ILE A 1 106 ? 7.022 1.601 -7.537 1.00 92.19 106 ILE A CA 1
ATOM 856 C C . ILE A 1 106 ? 6.257 0.979 -8.707 1.00 92.19 106 ILE A C 1
ATOM 858 O O . ILE A 1 106 ? 6.811 0.846 -9.795 1.00 92.19 106 ILE A O 1
ATOM 862 N N . GLY A 1 107 ? 4.977 0.641 -8.529 1.00 90.75 107 GLY A N 1
ATOM 863 C CA . GLY A 1 107 ? 4.192 -0.008 -9.584 1.00 90.75 107 GLY A CA 1
ATOM 864 C C . GLY A 1 107 ? 3.928 0.859 -10.810 1.00 90.75 107 GLY A C 1
ATOM 865 O O . GLY A 1 107 ? 4.047 0.351 -11.924 1.00 90.75 107 GLY A O 1
ATOM 866 N N . LEU A 1 108 ? 3.655 2.158 -10.649 1.00 90.88 108 LEU A N 1
ATOM 867 C CA . LEU A 1 108 ? 3.493 3.067 -11.792 1.00 90.88 108 LEU A CA 1
ATOM 868 C C . LEU A 1 108 ? 4.745 3.145 -12.690 1.00 90.88 108 LEU A C 1
ATOM 870 O O . LEU A 1 108 ? 4.607 2.890 -13.889 1.00 90.88 108 LEU A O 1
ATOM 874 N N . PRO A 1 109 ? 5.956 3.446 -12.175 1.00 90.00 109 PRO A N 1
ATOM 875 C CA . PRO A 1 109 ? 7.148 3.489 -13.018 1.00 90.00 109 PRO A CA 1
ATOM 876 C C . PRO A 1 109 ? 7.498 2.113 -13.598 1.00 90.00 109 PRO A C 1
ATOM 878 O O . PRO A 1 109 ? 7.832 2.032 -14.779 1.00 90.00 109 PRO A O 1
ATOM 881 N N . LEU A 1 110 ? 7.349 1.019 -12.838 1.00 90.56 110 LEU A N 1
ATOM 882 C CA . LEU A 1 110 ? 7.617 -0.329 -13.359 1.00 90.56 110 LEU A CA 1
ATOM 883 C C . LEU A 1 110 ? 6.725 -0.692 -14.547 1.00 90.56 110 LEU A C 1
ATOM 885 O O . LEU A 1 110 ? 7.228 -1.186 -15.552 1.00 90.56 110 LEU A O 1
ATOM 889 N N . LEU A 1 111 ? 5.418 -0.438 -14.451 1.00 88.50 111 LEU A N 1
ATOM 890 C CA . LEU A 1 111 ? 4.477 -0.740 -15.532 1.00 88.50 111 LEU A CA 1
ATOM 891 C C . LEU A 1 111 ? 4.669 0.181 -16.743 1.00 88.50 111 LEU A C 1
ATOM 893 O O . LEU A 1 111 ? 4.432 -0.249 -17.868 1.00 88.50 111 LEU A O 1
ATOM 897 N N . SER A 1 112 ? 5.106 1.425 -16.524 1.00 88.12 112 SER A N 1
ATOM 898 C CA . SER A 1 112 ? 5.326 2.390 -17.605 1.00 88.12 112 SER A CA 1
ATOM 899 C C . SER A 1 112 ? 6.606 2.121 -18.398 1.00 88.12 112 SER A C 1
ATOM 901 O O . SER A 1 112 ? 6.585 2.230 -19.621 1.00 88.12 112 SER A O 1
ATOM 903 N N . PHE A 1 113 ? 7.723 1.815 -17.730 1.00 86.88 113 PHE A N 1
ATOM 904 C CA . PHE A 1 113 ? 9.029 1.664 -18.388 1.00 86.88 113 PHE A CA 1
ATOM 905 C C . PHE A 1 113 ? 9.372 0.214 -18.744 1.00 86.88 113 PHE A C 1
ATOM 907 O O . PHE A 1 113 ? 10.113 -0.014 -19.698 1.00 86.88 113 PHE A O 1
ATOM 914 N N . TYR A 1 114 ? 8.851 -0.770 -18.002 1.00 87.00 114 TYR A N 1
ATOM 915 C CA . TYR A 1 114 ? 9.139 -2.187 -18.233 1.00 87.00 114 TYR A CA 1
ATOM 916 C C . TYR A 1 114 ? 7.898 -3.077 -18.009 1.00 87.00 114 TYR A C 1
ATOM 918 O O . TYR A 1 114 ? 7.813 -3.831 -17.029 1.00 87.00 114 TYR A O 1
ATOM 926 N N . PRO A 1 115 ? 6.899 -3.018 -18.909 1.00 84.44 115 PRO A N 1
ATOM 927 C CA . PRO A 1 115 ? 5.741 -3.903 -18.850 1.00 84.44 115 PRO A CA 1
ATOM 928 C C . PRO A 1 115 ? 6.146 -5.330 -19.255 1.00 84.44 115 PRO A C 1
ATOM 930 O O . PRO A 1 115 ? 6.396 -5.616 -20.424 1.00 84.44 115 PRO A O 1
ATOM 933 N N . GLY A 1 116 ? 6.220 -6.245 -18.288 1.00 89.25 116 GLY A N 1
ATOM 934 C CA . GLY A 1 116 ? 6.658 -7.619 -18.514 1.00 89.25 116 GLY A CA 1
ATOM 935 C C . GLY A 1 116 ? 6.309 -8.552 -17.357 1.00 89.25 116 GLY A C 1
ATOM 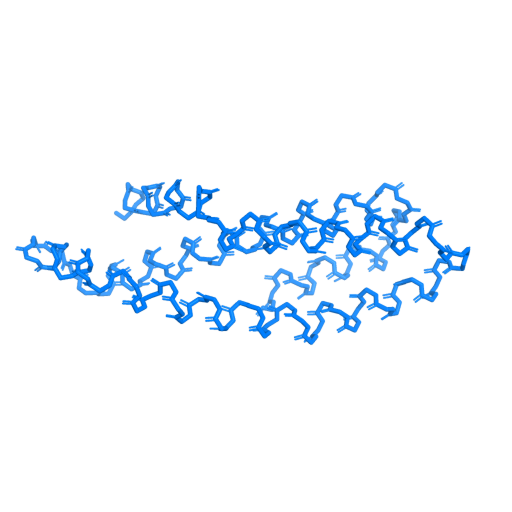936 O O . GLY A 1 116 ? 5.772 -8.149 -16.328 1.00 89.25 116 GLY A O 1
ATOM 937 N N . LEU A 1 117 ? 6.629 -9.837 -17.509 1.00 89.50 117 LEU A N 1
ATOM 938 C CA . LEU A 1 117 ? 6.309 -10.842 -16.489 1.00 89.50 117 LEU A CA 1
ATOM 939 C C . LEU A 1 117 ? 7.126 -10.615 -15.204 1.00 89.50 117 LEU A C 1
ATOM 941 O O . LEU A 1 117 ? 6.598 -10.742 -14.102 1.00 89.50 117 LEU A O 1
ATOM 945 N N . ALA A 1 118 ? 8.383 -10.183 -15.341 1.00 88.31 118 ALA A N 1
ATOM 946 C CA . ALA A 1 118 ? 9.241 -9.846 -14.207 1.00 88.31 118 ALA A CA 1
ATOM 947 C C . ALA A 1 118 ? 8.671 -8.699 -13.355 1.00 88.31 118 ALA A C 1
ATOM 949 O O . ALA A 1 118 ? 8.713 -8.774 -12.128 1.00 88.31 118 ALA A O 1
ATOM 950 N N . SER A 1 119 ? 8.087 -7.669 -13.981 1.00 89.31 119 SER A N 1
ATOM 951 C CA . SER A 1 119 ? 7.484 -6.551 -13.250 1.00 89.31 119 SER A CA 1
ATOM 952 C C . SER A 1 119 ? 6.203 -6.958 -12.524 1.00 89.31 119 SER A C 1
ATOM 954 O O . SER A 1 119 ? 6.007 -6.571 -11.373 1.00 89.31 119 SER A O 1
ATOM 956 N N . ALA A 1 120 ? 5.384 -7.822 -13.130 1.00 90.31 120 ALA A N 1
ATOM 957 C CA . ALA A 1 120 ? 4.214 -8.395 -12.470 1.00 90.31 120 ALA A CA 1
ATOM 958 C C . ALA A 1 120 ? 4.591 -9.261 -11.254 1.00 90.31 120 ALA A C 1
ATOM 960 O O . ALA A 1 120 ? 3.991 -9.121 -10.189 1.00 90.31 120 ALA A O 1
ATOM 961 N N . VAL A 1 121 ? 5.607 -10.121 -11.387 1.00 91.44 121 VAL A N 1
ATOM 962 C CA . VAL A 1 121 ? 6.096 -10.962 -10.280 1.00 91.44 121 VAL A CA 1
ATOM 963 C C . VAL A 1 121 ? 6.658 -10.106 -9.152 1.00 91.44 121 VAL A C 1
ATOM 965 O O . VAL A 1 121 ? 6.349 -10.363 -7.991 1.00 91.44 121 VAL A O 1
ATOM 968 N N . LEU A 1 122 ? 7.422 -9.060 -9.476 1.00 91.75 122 LEU A N 1
ATOM 969 C CA . LEU A 1 122 ? 7.965 -8.143 -8.480 1.00 91.75 122 LEU A CA 1
ATOM 970 C C . LEU A 1 122 ? 6.837 -7.452 -7.701 1.00 91.75 122 LEU A C 1
ATOM 972 O O . LEU A 1 122 ? 6.846 -7.489 -6.471 1.00 91.75 122 LEU A O 1
ATOM 976 N N . LEU A 1 123 ? 5.821 -6.919 -8.390 1.00 92.56 123 LEU A N 1
ATOM 977 C CA . LEU A 1 123 ? 4.691 -6.259 -7.731 1.00 92.56 123 LEU A CA 1
ATOM 978 C C . LEU A 1 123 ? 3.878 -7.212 -6.859 1.00 92.56 123 LEU A C 1
ATOM 980 O O . LEU A 1 123 ? 3.517 -6.855 -5.740 1.00 92.56 123 LEU A O 1
ATOM 984 N N . LEU A 1 124 ? 3.619 -8.431 -7.335 1.00 92.25 124 LEU A N 1
ATOM 985 C CA . LEU A 1 124 ? 2.937 -9.443 -6.531 1.00 92.25 124 LEU A CA 1
ATOM 986 C C . LEU A 1 124 ? 3.765 -9.822 -5.304 1.00 92.25 124 LEU A C 1
ATOM 988 O O . LEU A 1 124 ? 3.220 -9.888 -4.207 1.00 92.25 124 LEU A O 1
ATOM 992 N N . SER A 1 125 ? 5.075 -10.021 -5.466 1.00 90.56 125 SER A N 1
ATOM 993 C CA . SER A 1 125 ? 5.953 -10.373 -4.350 1.00 90.56 125 SER A CA 1
ATOM 994 C C . SER A 1 125 ? 5.976 -9.287 -3.274 1.00 90.56 125 SER A C 1
ATOM 996 O O . SER A 1 125 ? 5.861 -9.613 -2.099 1.00 90.56 125 SER A O 1
ATOM 998 N N . GLY A 1 126 ? 6.024 -8.008 -3.666 1.00 89.69 126 GLY A N 1
ATOM 999 C CA . GLY A 1 126 ? 5.956 -6.885 -2.734 1.00 89.69 126 GLY A CA 1
ATOM 1000 C C . GLY A 1 126 ? 4.590 -6.720 -2.066 1.00 89.69 126 GLY A C 1
ATOM 1001 O O . GLY A 1 126 ? 4.529 -6.270 -0.932 1.00 89.69 126 GLY A O 1
ATOM 1002 N N . LEU A 1 127 ? 3.489 -7.109 -2.720 1.00 91.19 127 LEU A N 1
ATOM 1003 C CA . LEU A 1 127 ? 2.160 -7.075 -2.098 1.00 91.19 127 LEU A CA 1
ATOM 1004 C C . LEU A 1 127 ? 1.982 -8.128 -0.999 1.00 91.19 127 LEU A C 1
ATOM 1006 O O . LEU A 1 127 ? 1.229 -7.897 -0.058 1.00 91.19 127 LEU A O 1
ATOM 1010 N N . PHE A 1 128 ? 2.617 -9.292 -1.125 1.00 87.94 128 PHE A N 1
ATOM 1011 C CA . PHE A 1 128 ? 2.495 -10.376 -0.143 1.00 87.94 128 PHE A CA 1
ATOM 1012 C C . PHE A 1 128 ? 3.492 -10.283 1.021 1.00 87.94 128 PHE A C 1
ATOM 1014 O O . PHE A 1 128 ? 3.428 -11.115 1.928 1.00 87.94 128 PHE A O 1
ATOM 1021 N N . LEU A 1 129 ? 4.392 -9.300 0.983 1.00 82.38 129 LEU A N 1
ATOM 1022 C CA . LEU A 1 129 ? 5.433 -9.041 1.977 1.00 82.38 129 LEU A CA 1
ATOM 1023 C C . LEU A 1 129 ? 4.941 -8.069 3.058 1.00 82.38 129 LEU A C 1
ATOM 1025 O O . LEU A 1 129 ? 5.192 -8.356 4.249 1.00 82.38 129 LEU A O 1
#

Secondary structure (DSSP, 8-state):
-HHHHHHHHHHHTT-HHHHHHHHHHHHHHHHHHHH-S-HHHHHHHHHHHHHHHHHHHHHHHHHHHHHHTHHHHHHHHHSS--HHHHHHHHHHHHHHHHHHHHIIIIIHHHHHH--SHHHHHHHHHHH--

Radius of gyration: 16.79 Å; chains: 1; bounding box: 39×24×45 Å

pLDDT: mean 89.72, std 3.47, range [65.88, 93.56]

Foldseek 3Di:
DVVLLVVLLVVVVPDPLLVVLLVVLQCLQQVLLVPDPDVVVSLVVLLVCLVPVLVVSLVVVLVVVVVVCVVVLVVVVVPPDDPVVNVVSSVVSSLVSSLVSNCNRNVVSCCVRPNDPSSVVSNVVSSVD